Protein AF-G1VIV4-F1 (afdb_monomer)

Structure (mmCIF, N/CA/C/O backbone):
data_AF-G1VIV4-F1
#
_entry.id   AF-G1VIV4-F1
#
loop_
_atom_site.group_PDB
_atom_site.id
_atom_site.type_symbol
_atom_site.label_atom_id
_atom_site.label_alt_id
_atom_site.label_comp_id
_atom_site.label_asym_id
_atom_site.label_entity_id
_atom_site.label_seq_id
_atom_site.pdbx_PDB_ins_code
_atom_site.Cartn_x
_atom_site.Cartn_y
_atom_site.Cartn_z
_atom_site.occupancy
_atom_site.B_iso_or_equiv
_atom_site.auth_seq_id
_atom_site.auth_comp_id
_atom_site.auth_asym_id
_atom_site.auth_atom_id
_atom_site.pdbx_PDB_model_num
ATOM 1 N N . LYS A 1 1 ? 18.708 25.560 5.480 1.00 52.16 1 LYS A N 1
ATOM 2 C CA . LYS A 1 1 ? 18.286 24.416 6.322 1.00 52.16 1 LYS A CA 1
ATOM 3 C C . LYS A 1 1 ? 16.878 24.711 6.803 1.00 52.16 1 LYS A C 1
ATOM 5 O O . LYS A 1 1 ? 16.713 25.309 7.856 1.00 52.16 1 LYS A O 1
ATOM 10 N N . SER A 1 2 ? 15.888 24.438 5.971 1.00 58.53 2 SER A N 1
ATOM 11 C CA . SER A 1 2 ? 14.495 24.762 6.260 1.00 58.53 2 SER A CA 1
ATOM 12 C C . SER A 1 2 ? 13.647 23.842 5.398 1.00 58.53 2 SER A C 1
ATOM 14 O O . SER A 1 2 ? 13.907 23.764 4.205 1.00 58.53 2 SER A O 1
ATOM 16 N N . GLU A 1 3 ? 12.687 23.164 6.022 1.00 58.22 3 GLU A N 1
ATOM 17 C CA . GLU A 1 3 ? 11.669 22.264 5.445 1.00 58.22 3 GLU A CA 1
ATOM 18 C C . GLU A 1 3 ? 11.982 20.759 5.352 1.00 58.22 3 GLU A C 1
ATOM 20 O O . GLU A 1 3 ? 11.037 19.985 5.458 1.00 58.22 3 GLU A O 1
ATOM 25 N N . GLU A 1 4 ? 13.238 20.301 5.276 1.00 60.94 4 GLU A N 1
ATOM 26 C CA . GLU A 1 4 ? 13.516 18.847 5.139 1.00 60.94 4 GLU A CA 1
ATOM 27 C C . GLU A 1 4 ? 13.140 17.992 6.368 1.00 60.94 4 GLU A C 1
ATOM 29 O O . GLU A 1 4 ? 12.816 16.818 6.211 1.00 60.94 4 GLU A O 1
ATOM 34 N N . ASP A 1 5 ? 13.117 18.568 7.575 1.00 61.97 5 ASP A N 1
ATOM 35 C CA . ASP A 1 5 ? 12.774 17.848 8.818 1.00 61.97 5 ASP A CA 1
ATOM 36 C C . ASP A 1 5 ? 11.276 17.911 9.177 1.00 61.97 5 ASP A C 1
ATOM 38 O O . ASP A 1 5 ? 10.851 17.424 10.231 1.00 61.97 5 ASP A O 1
ATOM 42 N N . ALA A 1 6 ? 10.442 18.528 8.334 1.00 65.25 6 ALA A N 1
ATOM 43 C CA . ALA A 1 6 ? 9.003 18.528 8.558 1.00 65.25 6 ALA A CA 1
ATOM 44 C C . ALA A 1 6 ? 8.432 17.144 8.210 1.00 65.25 6 ALA A C 1
ATOM 46 O O . ALA A 1 6 ? 8.461 16.716 7.056 1.00 65.25 6 ALA A O 1
ATOM 47 N N . LYS A 1 7 ? 7.885 16.436 9.208 1.00 64.38 7 LYS A N 1
ATOM 48 C CA . LYS A 1 7 ? 7.188 15.163 8.979 1.00 64.38 7 LYS A CA 1
ATOM 49 C C . LYS A 1 7 ? 6.039 15.366 7.989 1.00 64.38 7 LYS A C 1
ATOM 51 O O . LYS A 1 7 ? 5.066 16.065 8.269 1.00 64.38 7 LYS A 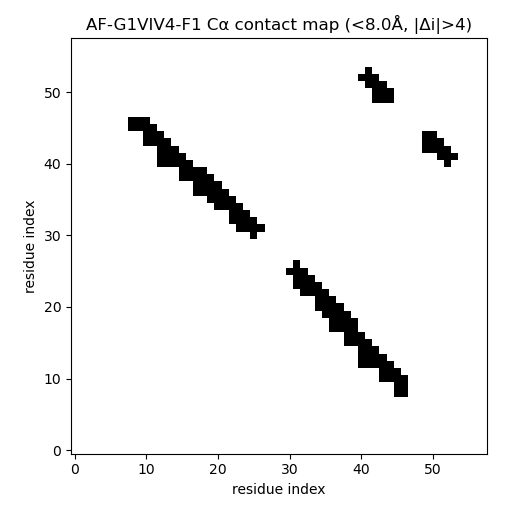O 1
ATOM 56 N N . MET A 1 8 ? 6.167 14.717 6.837 1.00 72.06 8 MET A N 1
ATOM 57 C CA . MET A 1 8 ? 5.114 14.593 5.834 1.00 72.06 8 MET A CA 1
ATOM 58 C C . MET A 1 8 ? 3.933 13.779 6.389 1.00 72.06 8 MET A C 1
ATOM 60 O O . MET A 1 8 ? 4.019 13.175 7.459 1.00 72.06 8 MET A O 1
ATOM 64 N N . LYS A 1 9 ? 2.807 13.753 5.664 1.00 79.12 9 LYS A N 1
ATOM 65 C CA . LYS A 1 9 ? 1.635 12.947 6.046 1.00 79.12 9 LYS A CA 1
ATOM 66 C C . LYS A 1 9 ? 2.038 11.477 6.205 1.00 79.12 9 LYS A C 1
ATOM 68 O O . LYS A 1 9 ? 2.437 10.837 5.237 1.00 79.12 9 LYS A O 1
ATOM 73 N N . GLU A 1 10 ? 1.899 10.951 7.417 1.00 84.50 10 GLU A N 1
ATOM 74 C CA . GLU A 1 10 ? 2.165 9.545 7.714 1.00 84.50 10 GLU A CA 1
ATOM 75 C C . GLU A 1 10 ? 0.948 8.684 7.365 1.00 84.50 10 GLU A C 1
ATOM 77 O O . GLU A 1 10 ? -0.197 9.045 7.655 1.00 84.50 10 GLU A O 1
ATOM 82 N N . ILE A 1 11 ? 1.216 7.535 6.748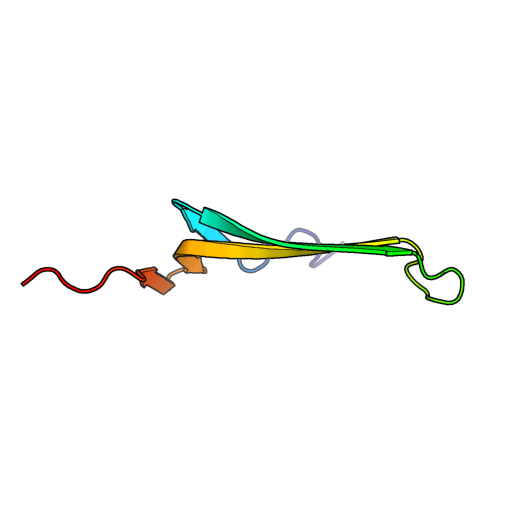 1.00 89.50 11 ILE A N 1
ATOM 83 C CA . ILE A 1 11 ? 0.223 6.508 6.438 1.00 89.50 11 ILE A CA 1
ATOM 84 C C . ILE A 1 11 ? 0.574 5.282 7.273 1.00 89.50 11 ILE A C 1
ATOM 86 O O . ILE A 1 11 ? 1.689 4.772 7.196 1.00 89.50 11 ILE A O 1
ATOM 90 N N . SER A 1 12 ? -0.380 4.809 8.067 1.00 90.81 12 SER A N 1
ATOM 91 C CA . SER A 1 12 ? -0.271 3.567 8.833 1.00 90.81 12 SER A CA 1
ATOM 92 C C . SER A 1 12 ? -1.343 2.598 8.363 1.00 90.81 12 SER A C 1
ATOM 94 O O . SER A 1 12 ? -2.479 3.000 8.140 1.00 90.81 12 SER A O 1
ATOM 96 N N . PHE A 1 13 ? -1.013 1.321 8.221 1.00 91.75 13 PHE A N 1
ATOM 97 C CA . PHE A 1 13 ? -1.979 0.289 7.853 1.00 91.75 13 PHE A CA 1
ATOM 98 C C . PHE A 1 13 ? -1.818 -0.936 8.751 1.00 91.75 13 PHE A C 1
ATOM 100 O O . PHE A 1 13 ? -0.721 -1.234 9.224 1.00 91.75 13 PHE A O 1
ATOM 107 N N . LYS A 1 14 ? -2.923 -1.636 9.013 1.00 92.25 14 LYS A 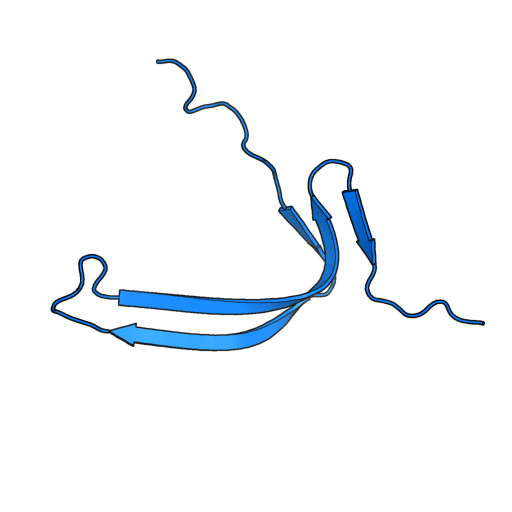N 1
ATOM 108 C CA . LYS A 1 14 ? -2.958 -2.859 9.828 1.00 92.25 14 LYS A CA 1
ATOM 109 C C . LYS A 1 14 ? -3.586 -3.995 9.029 1.00 92.25 14 LYS A C 1
ATOM 111 O O . LYS A 1 14 ? -4.454 -3.752 8.193 1.00 92.25 14 LYS A O 1
ATOM 116 N N . ASN A 1 15 ? -3.133 -5.220 9.304 1.00 89.38 15 ASN A N 1
ATOM 117 C CA . ASN A 1 15 ? -3.600 -6.451 8.658 1.00 89.38 15 ASN A CA 1
ATOM 118 C C . ASN A 1 15 ? -3.613 -6.333 7.123 1.00 89.38 15 ASN A C 1
ATOM 120 O O . ASN A 1 15 ? -4.662 -6.408 6.486 1.00 89.38 15 ASN A O 1
ATOM 124 N N . ALA A 1 16 ? -2.438 -6.096 6.535 1.00 91.06 16 ALA A N 1
ATOM 125 C CA . ALA A 1 16 ? -2.285 -5.928 5.095 1.00 91.06 16 ALA A CA 1
ATOM 126 C C . ALA A 1 16 ? -1.618 -7.136 4.431 1.00 91.06 16 ALA A C 1
ATOM 128 O O . ALA A 1 16 ? -0.706 -7.742 4.993 1.00 91.06 16 ALA A O 1
ATOM 129 N N . TYR A 1 17 ? -2.050 -7.446 3.211 1.00 92.56 17 TYR A N 1
ATOM 130 C CA . TYR A 1 17 ? -1.488 -8.488 2.355 1.00 92.56 17 TYR A CA 1
ATOM 131 C C . TYR A 1 17 ? -1.075 -7.904 1.002 1.00 92.56 17 TYR A C 1
ATOM 133 O O . TYR A 1 17 ? -1.690 -6.961 0.501 1.00 92.56 17 TYR A O 1
ATOM 141 N N . ILE A 1 18 ? -0.021 -8.455 0.401 1.00 91.88 18 ILE A N 1
ATOM 142 C CA . ILE A 1 18 ? 0.419 -8.061 -0.941 1.00 91.88 18 ILE A CA 1
ATOM 143 C C . ILE A 1 18 ? -0.499 -8.745 -1.954 1.00 91.88 18 ILE A C 1
ATOM 145 O O . ILE A 1 18 ? -0.573 -9.971 -1.991 1.00 91.88 18 ILE A O 1
ATOM 149 N N . VAL A 1 19 ? -1.190 -7.958 -2.776 1.00 94.81 19 VAL A N 1
ATOM 150 C CA . VAL A 1 19 ? -2.066 -8.467 -3.850 1.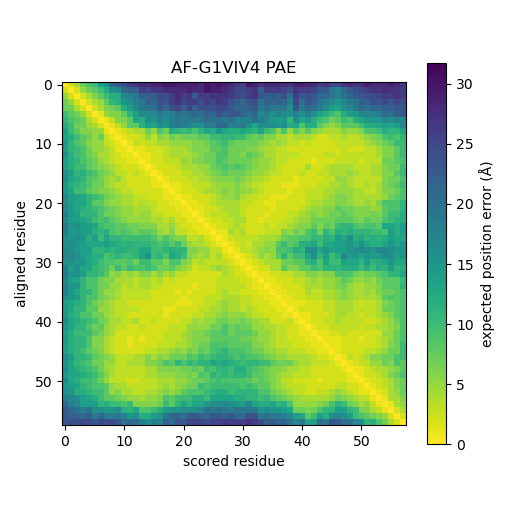00 94.81 19 VAL A CA 1
ATOM 151 C C . VAL A 1 19 ? -1.405 -8.430 -5.215 1.00 94.81 19 VAL A C 1
ATOM 153 O O . VAL A 1 19 ? -1.788 -9.174 -6.113 1.00 94.81 19 VAL A O 1
ATOM 156 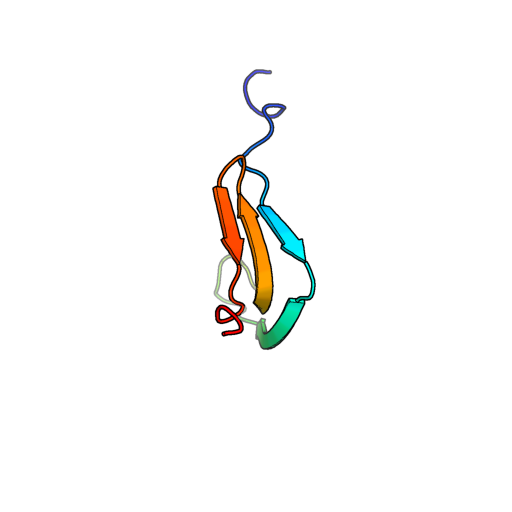N N . HIS A 1 20 ? -0.416 -7.558 -5.382 1.00 93.25 20 HIS A N 1
ATOM 157 C CA . HIS A 1 20 ? 0.299 -7.411 -6.633 1.00 93.25 20 HIS A CA 1
ATOM 158 C C . HIS A 1 20 ? 1.754 -7.053 -6.356 1.00 93.25 20 HIS A C 1
ATOM 160 O O . HIS A 1 20 ? 2.051 -6.214 -5.502 1.00 93.25 20 HIS A O 1
ATOM 166 N N . TYR A 1 21 ? 2.647 -7.708 -7.087 1.00 94.25 21 TYR A N 1
ATOM 167 C CA . TYR A 1 21 ? 4.082 -7.491 -7.045 1.00 94.25 21 TYR A CA 1
ATOM 168 C C . TYR A 1 21 ? 4.602 -7.531 -8.477 1.00 94.25 21 TYR A C 1
ATOM 170 O O . TYR A 1 21 ? 4.372 -8.507 -9.192 1.00 94.25 21 TYR A O 1
ATOM 178 N N . LYS A 1 22 ? 5.286 -6.470 -8.898 1.00 92.69 22 LYS A N 1
ATOM 179 C CA . LYS A 1 22 ? 5.925 -6.390 -10.207 1.00 92.69 22 LYS A CA 1
ATOM 180 C C . LYS A 1 22 ? 7.291 -5.746 -10.061 1.00 92.69 22 LYS A C 1
ATOM 182 O O . LYS A 1 22 ? 7.407 -4.628 -9.568 1.00 92.69 22 LYS A O 1
ATOM 187 N N . GLU A 1 23 ? 8.300 -6.435 -10.562 1.00 92.75 23 GLU A N 1
ATOM 188 C CA . GLU A 1 23 ? 9.639 -5.898 -10.748 1.00 92.75 23 GLU A CA 1
ATOM 189 C C . GLU A 1 23 ? 9.851 -5.618 -12.237 1.00 92.75 23 GLU A C 1
ATOM 191 O O . GLU A 1 23 ? 9.350 -6.339 -13.104 1.00 92.75 23 GLU A O 1
ATOM 196 N N . THR A 1 24 ? 10.501 -4.508 -12.569 1.00 91.19 24 THR A N 1
ATOM 197 C CA . THR A 1 24 ? 10.770 -4.129 -13.959 1.00 91.19 24 THR A CA 1
ATOM 198 C C . THR A 1 24 ? 12.170 -3.558 -14.079 1.00 91.19 24 THR A C 1
ATOM 200 O O . THR A 1 24 ? 12.573 -2.725 -13.268 1.00 91.19 24 THR A O 1
ATOM 203 N N . LEU A 1 25 ? 12.876 -4.018 -15.114 1.00 90.88 25 LEU A N 1
ATOM 204 C CA . LEU A 1 25 ? 14.183 -3.530 -15.523 1.00 90.88 25 LEU A CA 1
ATOM 205 C C . LEU A 1 25 ? 14.041 -2.840 -16.887 1.00 90.88 25 LEU A C 1
ATOM 207 O O . LEU A 1 25 ? 13.721 -3.506 -17.872 1.00 90.88 25 LEU A O 1
ATOM 211 N N . ASP A 1 26 ? 14.281 -1.533 -16.945 1.00 89.44 26 ASP A N 1
ATOM 212 C CA . ASP A 1 26 ? 14.297 -0.756 -18.188 1.00 89.44 26 ASP A CA 1
ATOM 213 C C . ASP A 1 26 ? 15.557 0.110 -18.255 1.00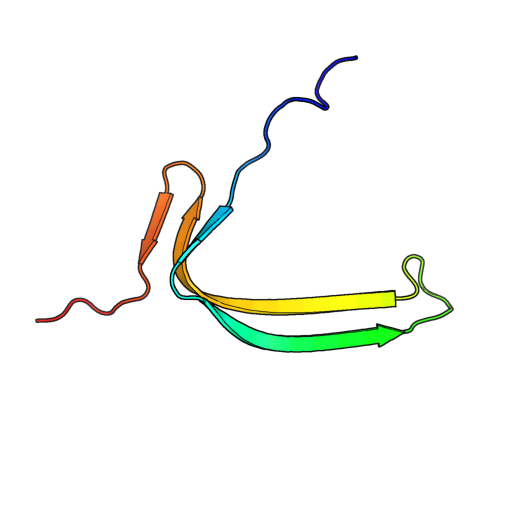 89.44 26 ASP A C 1
ATOM 215 O O . ASP A 1 26 ? 15.665 1.147 -17.609 1.00 89.44 26 ASP A O 1
ATOM 219 N N . VAL A 1 27 ? 16.522 -0.326 -19.064 1.00 86.69 27 VAL A N 1
ATOM 220 C CA . VAL A 1 27 ? 17.844 0.309 -19.191 1.00 86.69 27 VAL A CA 1
ATOM 221 C C . VAL A 1 27 ? 17.812 1.698 -19.829 1.00 86.69 27 VAL A C 1
ATOM 223 O O . VAL A 1 27 ? 18.804 2.416 -19.742 1.00 86.69 27 VAL A O 1
ATOM 226 N N . ASN A 1 28 ? 16.707 2.076 -20.477 1.00 90.69 28 ASN A N 1
ATOM 227 C CA . ASN A 1 28 ? 16.562 3.387 -21.110 1.00 90.69 28 ASN A CA 1
ATOM 228 C C . ASN A 1 28 ? 15.825 4.389 -20.215 1.00 90.69 28 ASN A C 1
ATOM 230 O O . ASN A 1 28 ? 15.757 5.571 -20.550 1.00 90.69 28 ASN A O 1
ATOM 234 N N . ASN A 1 29 ? 15.245 3.919 -19.110 1.00 84.75 29 ASN A N 1
ATOM 235 C CA . ASN A 1 29 ? 14.466 4.742 -18.204 1.00 84.75 29 ASN A CA 1
ATOM 236 C C . ASN A 1 29 ? 15.358 5.387 -17.133 1.00 84.75 29 ASN A C 1
ATOM 238 O O . ASN A 1 29 ? 16.399 4.849 -16.761 1.00 84.75 29 ASN A O 1
ATOM 242 N N . GLU A 1 30 ? 14.928 6.531 -16.599 1.00 87.88 30 GLU A N 1
ATOM 243 C CA . GLU A 1 30 ? 15.688 7.280 -15.585 1.00 87.88 30 GLU A CA 1
ATOM 244 C C . GLU A 1 30 ? 15.909 6.468 -14.297 1.00 87.88 30 GLU A C 1
ATOM 246 O O . GLU A 1 30 ? 16.962 6.564 -13.669 1.00 87.88 30 GLU A O 1
ATOM 251 N N . ALA A 1 31 ? 14.935 5.624 -13.938 1.00 86.62 31 ALA A N 1
ATOM 252 C CA . ALA A 1 31 ? 15.029 4.644 -12.862 1.00 86.62 31 ALA A CA 1
ATOM 253 C C . ALA A 1 31 ? 15.072 3.224 -13.464 1.00 86.62 31 ALA A C 1
ATOM 255 O O . ALA A 1 31 ? 14.012 2.656 -13.760 1.00 86.62 31 ALA A O 1
ATOM 256 N N . PRO A 1 32 ? 16.270 2.630 -13.645 1.00 84.50 32 PRO A N 1
ATOM 257 C CA . PRO A 1 32 ? 16.418 1.400 -14.416 1.00 84.50 32 PRO A CA 1
ATOM 258 C C . PRO A 1 32 ? 15.824 0.169 -13.747 1.00 84.50 32 PRO A C 1
ATOM 260 O O . PRO A 1 32 ? 15.444 -0.769 -14.434 1.00 84.50 32 PRO A O 1
ATOM 263 N N . MET A 1 33 ? 15.737 0.163 -12.417 1.00 93.19 33 MET A N 1
ATOM 264 C CA . MET A 1 33 ? 15.083 -0.884 -11.638 1.00 93.19 33 MET A CA 1
ATOM 265 C C . MET A 1 33 ? 13.965 -0.260 -10.815 1.00 93.19 33 MET A C 1
ATOM 267 O O . MET A 1 33 ? 14.209 0.649 -10.024 1.00 93.19 33 MET A O 1
ATOM 271 N N . THR A 1 34 ? 12.741 -0.754 -10.994 1.00 92.69 34 THR A N 1
ATOM 272 C CA . THR A 1 34 ? 11.5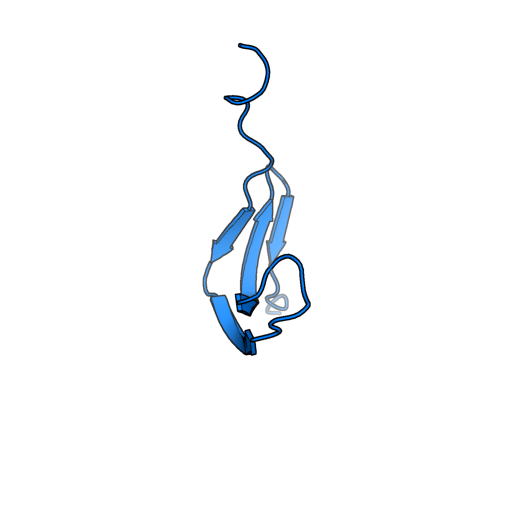72 -0.321 -10.220 1.00 92.69 34 THR A CA 1
ATOM 273 C C . THR A 1 34 ? 10.824 -1.536 -9.688 1.00 92.69 34 THR A C 1
ATOM 275 O O . THR A 1 34 ? 10.542 -2.479 -10.430 1.00 92.69 34 THR A O 1
ATOM 278 N N . ILE A 1 35 ? 10.463 -1.487 -8.406 1.00 93.69 35 ILE A N 1
ATOM 279 C CA . ILE A 1 35 ? 9.620 -2.486 -7.749 1.00 93.69 35 ILE A CA 1
ATOM 280 C C . ILE A 1 35 ? 8.296 -1.813 -7.395 1.00 93.69 35 ILE A C 1
ATOM 282 O O . ILE A 1 35 ? 8.258 -0.863 -6.616 1.00 93.69 35 ILE A O 1
ATOM 286 N N . ALA A 1 36 ? 7.205 -2.311 -7.968 1.00 93.06 36 ALA A N 1
ATOM 287 C CA . ALA A 1 36 ? 5.851 -1.871 -7.672 1.00 93.06 36 ALA A CA 1
ATOM 288 C C . ALA A 1 36 ? 5.132 -2.943 -6.846 1.00 93.06 36 ALA A C 1
ATOM 290 O O . ALA A 1 36 ? 5.001 -4.093 -7.270 1.00 93.06 36 ALA A O 1
ATOM 291 N N . MET A 1 37 ? 4.645 -2.552 -5.668 1.00 94.06 37 MET A N 1
ATOM 292 C CA . MET A 1 37 ? 3.901 -3.421 -4.757 1.00 94.06 37 MET A CA 1
ATOM 293 C C . MET A 1 37 ? 2.548 -2.799 -4.439 1.00 94.06 37 MET A C 1
ATOM 295 O O . MET A 1 37 ? 2.448 -1.593 -4.218 1.00 94.06 37 MET A O 1
ATOM 299 N N . THR A 1 38 ? 1.506 -3.621 -4.383 1.00 93.62 38 THR A N 1
ATOM 300 C CA . THR A 1 38 ? 0.171 -3.190 -3.964 1.00 93.62 38 THR A CA 1
ATOM 301 C C . THR A 1 38 ? -0.241 -3.969 -2.730 1.00 93.62 38 THR A C 1
ATOM 303 O O . THR A 1 38 ? -0.282 -5.201 -2.748 1.00 93.62 38 THR A O 1
ATOM 306 N N . PHE A 1 39 ? -0.564 -3.231 -1.671 1.00 91.44 39 PHE A N 1
ATOM 307 C CA . PHE A 1 39 ? -1.063 -3.773 -0.416 1.00 91.44 39 PHE A CA 1
ATOM 308 C C . PHE A 1 39 ? -2.572 -3.581 -0.339 1.00 91.44 39 PHE A C 1
ATOM 310 O O . PHE A 1 39 ? -3.081 -2.493 -0.599 1.00 91.44 39 PHE A O 1
ATOM 317 N N . SER A 1 40 ? -3.274 -4.635 0.051 1.00 91.75 40 SER A N 1
ATOM 318 C CA . SER A 1 40 ? -4.670 -4.567 0.457 1.00 91.75 40 SER A CA 1
ATOM 319 C C . SER A 1 40 ? -4.718 -4.676 1.975 1.00 91.75 40 SER A C 1
ATOM 321 O O . SER A 1 40 ? -4.225 -5.654 2.535 1.00 91.75 40 SER A O 1
ATOM 323 N N . ALA A 1 41 ? -5.233 -3.642 2.638 1.00 92.19 41 ALA A N 1
ATOM 324 C CA . ALA A 1 41 ? -5.250 -3.521 4.092 1.00 92.19 41 ALA A CA 1
ATOM 325 C C . ALA A 1 41 ? -6.681 -3.492 4.637 1.00 92.19 41 ALA A C 1
ATOM 327 O O . ALA A 1 41 ? -7.586 -2.937 4.008 1.00 92.19 41 ALA A O 1
ATOM 328 N N . GLU A 1 42 ? -6.864 -4.073 5.822 1.00 90.88 42 GLU A N 1
ATOM 329 C CA . GLU A 1 42 ? -8.129 -4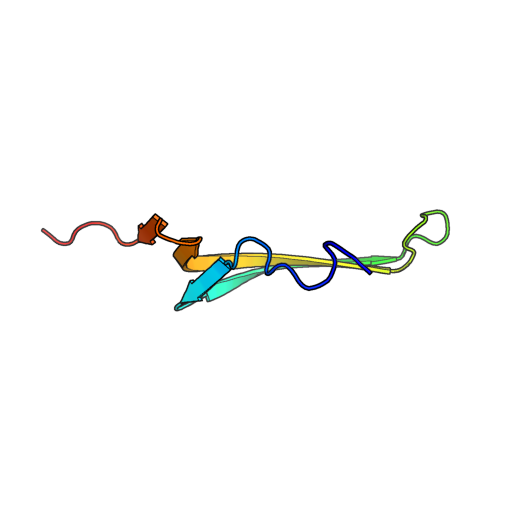.023 6.563 1.00 90.88 42 GLU A CA 1
ATOM 330 C C . GLU A 1 42 ? -8.399 -2.611 7.095 1.00 90.88 42 GLU A C 1
ATOM 332 O O . GLU A 1 42 ? -9.485 -2.073 6.889 1.00 90.88 42 GLU A O 1
ATOM 337 N N . ASN A 1 43 ? -7.386 -1.989 7.707 1.00 90.62 43 ASN A N 1
ATOM 338 C CA . ASN A 1 43 ? -7.467 -0.631 8.241 1.00 90.62 43 ASN A CA 1
ATOM 339 C C . ASN A 1 43 ? -6.325 0.228 7.699 1.00 90.62 43 ASN A C 1
ATOM 341 O O . ASN A 1 43 ? -5.166 -0.200 7.705 1.00 90.62 43 ASN A O 1
ATOM 345 N N . ILE A 1 44 ? -6.649 1.454 7.287 1.00 92.69 44 ILE A N 1
ATOM 346 C CA . ILE A 1 44 ? -5.690 2.462 6.825 1.00 92.69 44 ILE A CA 1
ATOM 347 C C . ILE A 1 44 ? -5.945 3.762 7.590 1.00 92.69 44 ILE A C 1
ATOM 349 O O . ILE A 1 44 ? -7.057 4.279 7.601 1.00 92.69 44 ILE A O 1
ATOM 353 N N . THR A 1 45 ? -4.907 4.312 8.207 1.00 91.94 45 THR A N 1
ATOM 354 C CA . THR A 1 45 ? -4.940 5.582 8.932 1.00 91.94 45 THR A CA 1
ATOM 355 C C . THR A 1 45 ? -4.035 6.586 8.233 1.00 91.94 45 THR A C 1
ATOM 357 O O . THR A 1 45 ? -2.864 6.302 7.975 1.00 91.94 45 THR A O 1
ATOM 360 N N . VAL A 1 46 ? -4.569 7.772 7.942 1.00 90.50 46 VAL A N 1
ATOM 361 C CA . VAL A 1 46 ? -3.832 8.887 7.336 1.00 90.50 46 VAL A CA 1
ATOM 362 C C . VAL A 1 46 ? -4.067 10.138 8.176 1.00 90.50 46 VAL A C 1
ATOM 364 O O . VAL A 1 46 ? -5.115 10.781 8.089 1.00 90.50 46 VAL A O 1
ATOM 367 N N . GLY A 1 47 ? -3.094 10.491 9.017 1.00 86.75 47 GLY A N 1
ATOM 368 C CA . GLY A 1 47 ? -3.278 11.539 10.024 1.00 86.75 47 GLY A CA 1
ATOM 369 C C . GLY A 1 47 ? -4.456 11.220 10.954 1.00 86.75 47 GLY A C 1
ATOM 370 O O . GLY A 1 47 ? -4.406 10.239 11.686 1.00 86.75 47 GLY A O 1
ATOM 371 N N . ASN A 1 48 ? -5.522 12.027 10.892 1.00 83.50 48 ASN A N 1
ATOM 372 C CA . ASN A 1 48 ? -6.733 11.854 11.710 1.00 83.50 48 ASN A CA 1
ATOM 373 C C . ASN A 1 48 ? -7.860 11.086 10.996 1.00 83.50 48 ASN A C 1
ATOM 375 O O . ASN A 1 48 ? -8.926 10.899 11.577 1.00 83.50 48 ASN A O 1
ATOM 379 N N . ALA A 1 49 ? -7.670 10.703 9.730 1.00 86.06 49 ALA A N 1
ATOM 380 C CA . ALA A 1 49 ? -8.654 9.932 8.982 1.00 86.06 49 ALA A CA 1
ATOM 381 C C . ALA A 1 49 ? -8.380 8.435 9.147 1.00 86.06 49 ALA A C 1
ATOM 383 O O . ALA A 1 49 ? -7.245 7.990 8.966 1.00 86.06 49 ALA A O 1
ATOM 384 N N . GLU A 1 50 ? -9.423 7.666 9.444 1.00 88.88 50 GLU A N 1
ATOM 385 C CA . GLU A 1 50 ? -9.381 6.207 9.502 1.00 88.88 50 GLU A CA 1
ATOM 386 C C . GLU A 1 50 ? -10.341 5.625 8.461 1.00 88.88 50 GLU A C 1
ATOM 388 O O . GLU A 1 50 ? -11.494 6.042 8.352 1.00 88.88 50 GLU A O 1
ATOM 393 N N . LEU A 1 51 ? -9.837 4.670 7.687 1.00 87.56 51 LEU A N 1
ATOM 394 C CA . LEU A 1 51 ? -10.596 3.832 6.774 1.00 87.56 51 LEU A CA 1
ATOM 395 C C . LEU A 1 51 ? -10.597 2.407 7.329 1.00 87.56 51 LEU A C 1
ATOM 397 O O . LEU A 1 51 ? -9.530 1.819 7.502 1.00 87.56 51 LEU A O 1
ATOM 401 N N . ASP A 1 52 ? -11.786 1.861 7.567 1.00 89.69 52 ASP A N 1
ATOM 402 C CA . ASP A 1 52 ? -12.012 0.462 7.929 1.00 89.69 52 ASP A CA 1
ATOM 403 C C . ASP A 1 52 ? -12.779 -0.215 6.788 1.00 89.69 52 ASP A C 1
ATOM 405 O O . ASP A 1 52 ? -13.899 0.182 6.461 1.00 89.69 52 ASP A O 1
ATOM 409 N N . ASN A 1 53 ? -12.158 -1.209 6.154 1.00 85.75 53 ASN A N 1
ATOM 410 C CA . ASN A 1 53 ? -12.734 -1.937 5.022 1.00 85.75 53 ASN A CA 1
ATOM 411 C C . ASN A 1 53 ? -13.628 -3.112 5.450 1.00 85.75 53 ASN A C 1
ATOM 413 O O . ASN A 1 53 ? -14.140 -3.842 4.594 1.00 85.75 53 ASN A O 1
ATOM 417 N N . ARG A 1 54 ? -13.820 -3.346 6.754 1.00 81.25 54 ARG A N 1
ATOM 418 C CA . ARG A 1 54 ? -14.755 -4.371 7.219 1.00 81.25 54 ARG A CA 1
ATOM 419 C C . ARG A 1 54 ? -16.186 -3.918 6.995 1.00 81.25 54 ARG A C 1
ATOM 421 O O . ARG A 1 54 ? -16.593 -2.825 7.376 1.00 81.25 54 ARG A O 1
ATOM 428 N N . TRP A 1 55 ? -16.985 -4.824 6.450 1.00 78.94 55 TRP A N 1
ATOM 429 C CA . TRP A 1 55 ? -18.427 -4.640 6.413 1.00 78.94 55 TRP A CA 1
ATOM 430 C C . TRP A 1 55 ? -18.975 -4.607 7.847 1.00 78.94 55 TRP A C 1
ATOM 432 O O . TRP A 1 55 ? -18.548 -5.430 8.668 1.00 78.94 55 TRP A O 1
ATOM 442 N N . PRO A 1 56 ? -19.914 -3.695 8.165 1.00 75.06 56 PRO A N 1
ATOM 443 C CA . PRO A 1 56 ? -20.555 -3.681 9.469 1.00 75.06 56 PRO A CA 1
ATOM 444 C C . PRO A 1 56 ? -21.231 -5.035 9.688 1.00 75.06 56 PRO A C 1
ATOM 446 O O . PRO A 1 56 ? -22.056 -5.469 8.883 1.00 75.06 56 PRO A O 1
ATOM 449 N N . ARG A 1 57 ? -20.836 -5.735 10.755 1.00 75.06 57 ARG A N 1
ATOM 450 C CA . ARG A 1 57 ? -21.547 -6.943 11.177 1.00 75.06 57 ARG A CA 1
ATOM 451 C C . ARG A 1 57 ? -22.897 -6.499 11.741 1.00 75.06 57 ARG A C 1
ATOM 453 O O . ARG A 1 57 ? -22.928 -5.588 12.565 1.00 75.06 57 ARG A O 1
ATOM 460 N N . SER A 1 58 ? -23.967 -7.100 11.222 1.00 65.62 58 SER A N 1
ATOM 461 C CA . SER A 1 58 ? -25.352 -6.918 11.678 1.00 65.62 58 SER A CA 1
ATOM 462 C C . SER A 1 58 ? -25.517 -7.225 13.157 1.00 65.62 58 SER A C 1
ATOM 464 O O . SER A 1 58 ? -24.902 -8.235 13.578 1.00 65.62 58 SER A O 1
#

Secondary structure (DSSP, 8-state):
--STTS-PPPEEEEEEEEEEEEEEE-TTSSSSEEEEEEEEEEEEEETTEEEE-SPPP-

Nearest PDB structures (foldseek):
  6bdc-assembly1_A  TM=8.967E-01  e=1.512E-03  Flavobacterium johnsoniae UW101
  8gra-assembly1_C  TM=8.552E-01  e=1.339E-03  Bacteroides fragilis
  8gra-assembly1_E  TM=8.327E-01  e=1.050E-03  Bacteroides fragilis
  3eaa-assembly1_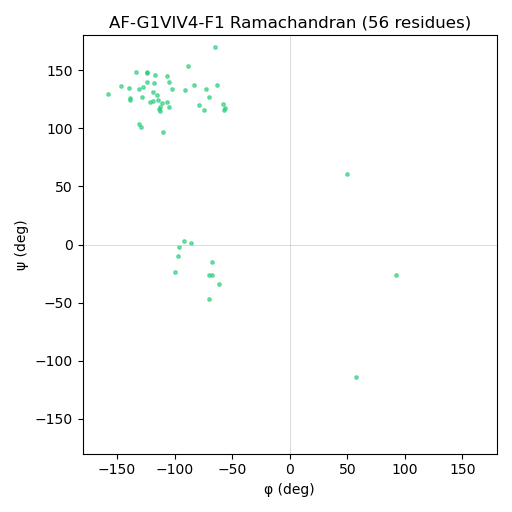A  TM=8.302E-01  e=1.737E+00  Edwardsiella tarda
  5xhh-assembly2_B  TM=8.878E-01  e=3.000E+00  Salmonella enterica subsp. enterica serovar Typhimurium

Solvent-accessible surface area (backbone atoms only — not comparable to full-atom values): 3897 Å² total; per-residue (Å²): 144,79,71,86,86,58,84,68,91,54,76,48,72,44,79,62,46,80,78,44,79,45,76,50,80,38,89,87,45,96,66,37,70,46,77,50,76,41,73,51,54,44,31,43,34,49,78,92,47,77,47,72,70,67,77,84,79,130

Sequence (58 aa):
KSEEDAKMKEISFKNAYIVHYKETLDVNNEAPMTIAMTFSAENITVGNAELDNRWPRS

Foldseek 3Di:
DPDPPDDDWDKDFPPKDWPDWDWAADPVDPPRIDIDTDIDGQWMDTPPDIDGPDDDDD

Mean predicted aligned error: 8.14 Å

pLDDT: mean 84.88, std 10.89, range [52.16, 94.81]

Radius of gyration: 17.01 Å; Cα contacts (8 Å, |Δi|>4): 77; chains: 1; bounding box: 44×33×33 Å